Protein AF-A0A7S2EB56-F1 (afdb_monomer)

Secondary structure (DSSP, 8-state):
-HHHHHHHHHHHTT--EEEEEESSGGG-GGG--EEEEEEEETTTTEEEEE----GGG-----------S----------TTS-GGGSTT-STTT-SS----EEE-S-----TTS--GGG-B--BTTBTT--SSBEEE-HHHHHHHHTT-

Solvent-accessible surface area (backbone atoms only — not comparable to full-atom values): 8918 Å² total; per-residue (Å²): 116,71,66,58,58,51,36,50,54,39,45,76,73,72,39,55,50,34,51,27,34,26,56,16,42,59,64,34,64,90,70,34,59,52,75,38,36,30,36,56,39,79,90,78,72,40,78,42,66,44,64,84,67,61,84,82,68,77,62,88,79,69,77,79,72,92,67,87,93,72,86,74,83,77,70,96,64,76,48,80,84,52,62,63,61,78,39,92,78,30,22,30,92,46,25,70,75,48,27,50,30,32,29,48,48,90,72,84,54,72,46,92,82,76,63,61,58,67,76,41,43,25,55,38,80,90,46,65,85,47,68,85,46,35,25,42,86,40,31,67,63,51,28,72,57,18,41,79,69

Nearest PDB structures (foldseek):
  3pp2-assembly1_A-2  TM=4.015E-01  e=3.222E+00  Homo sapiens
  6u42-assembly1_6W  TM=3.431E-01  e=7.996E+00  Chlamydomonas reinhardtii
  6u42-assembly1_6Z  TM=2.879E-01  e=5.906E+00  Chlamydomonas reinhardtii

Mean predicted aligned error: 9.2 Å

pLDDT: mean 79.59, std 18.03, range [37.09, 95.75]

Organism: NCBI:txid49249

Foldseek 3Di:
DVQVVVCVVCVVVVWHKWKKWFLDFLLHNVNAIDIWMWTQDPVVRDTATWHFDPPVPQDPPPPPPPDDDDDDPPRPGIDRPPQQQVDPCQAQSRLVLRTWMKIFDPDQDPPPVPPRLNQAARCDNVHNPDRPTRIDTCSVVSSVRRSVD

Radius of gyration: 17.24 Å; Cα contacts (8 Å, |Δi|>4): 238; chains: 1; bounding box: 49×49×35 Å

Sequence (149 aa):
YLIFFFVYALRTFGIPARIAGTPAWNGVVEHGNHNWVEVYDVSTQSWTFMEPTPGSKITSSVNTEKNNNNKEELRDVDHMEKDPCSRWFCNSNRMDGKTRVYAARFERQHHGDGNDDSTLYYPMAWDITNRNVQGEDRTDYYTSICSLC

Structure (mmCIF, N/CA/C/O backbone):
data_AF-A0A7S2EB56-F1
#
_entry.id   AF-A0A7S2EB56-F1
#
loop_
_atom_site.group_PDB
_atom_site.id
_atom_site.type_symbol
_atom_site.label_atom_id
_atom_site.label_alt_id
_atom_site.label_comp_id
_atom_site.label_asym_id
_atom_site.label_entity_id
_atom_site.label_seq_id
_atom_site.pdbx_PDB_ins_code
_atom_site.Cartn_x
_atom_site.Cartn_y
_atom_site.Cartn_z
_atom_site.occupancy
_atom_site.B_iso_or_equiv
_atom_site.auth_seq_id
_atom_site.auth_comp_id
_atom_site.auth_asym_id
_atom_site.auth_atom_id
_atom_site.pdbx_PDB_model_num
ATOM 1 N N . TYR A 1 1 ? 9.090 10.229 2.048 1.00 58.00 1 TYR A N 1
ATOM 2 C CA . TYR A 1 1 ? 9.372 10.772 3.398 1.00 58.00 1 TYR A CA 1
ATOM 3 C C . TYR A 1 1 ? 8.120 11.106 4.205 1.00 58.00 1 TYR A C 1
ATOM 5 O O . TYR A 1 1 ? 8.080 10.754 5.374 1.00 58.00 1 TYR A O 1
ATOM 13 N N . LEU A 1 2 ? 7.085 11.718 3.615 1.00 75.19 2 LEU A N 1
ATOM 14 C CA . LEU A 1 2 ? 5.841 12.048 4.333 1.00 75.19 2 LEU A CA 1
ATOM 15 C C . LEU A 1 2 ? 5.173 10.831 5.010 1.00 75.19 2 LEU A C 1
ATOM 17 O O . LEU A 1 2 ? 4.707 10.924 6.141 1.00 75.19 2 LEU A O 1
ATOM 21 N N . IL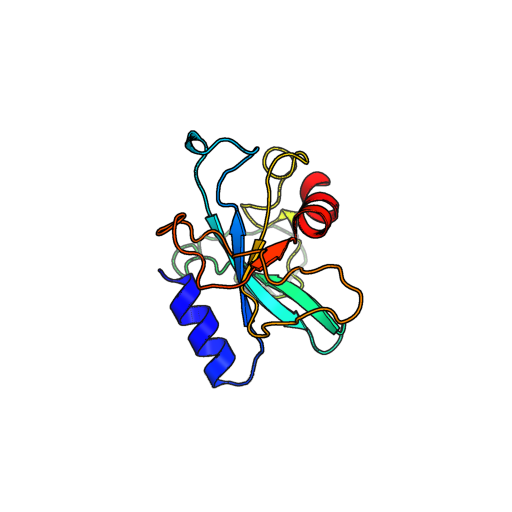E A 1 3 ? 5.210 9.674 4.342 1.00 83.75 3 ILE A N 1
ATOM 22 C CA . ILE A 1 3 ? 4.555 8.438 4.789 1.00 83.75 3 ILE A CA 1
ATOM 23 C C . ILE A 1 3 ? 5.043 7.933 6.160 1.00 83.75 3 ILE A C 1
ATOM 25 O O . ILE A 1 3 ? 4.244 7.454 6.958 1.00 83.75 3 ILE A O 1
ATOM 29 N N . PHE A 1 4 ? 6.334 8.093 6.480 1.00 83.69 4 PHE A N 1
ATOM 30 C CA . PHE A 1 4 ? 6.891 7.621 7.754 1.00 83.69 4 PHE A CA 1
ATOM 31 C C . PHE A 1 4 ? 6.354 8.424 8.927 1.00 83.69 4 PHE A C 1
ATOM 33 O O . PHE A 1 4 ? 5.900 7.850 9.911 1.00 83.69 4 PHE A O 1
ATOM 40 N N . PHE A 1 5 ? 6.392 9.754 8.810 1.00 85.81 5 PHE A N 1
ATOM 41 C CA . PHE A 1 5 ? 5.897 10.647 9.853 1.00 85.81 5 PHE A CA 1
ATOM 42 C C . PHE A 1 5 ? 4.411 10.429 10.104 1.00 85.81 5 PHE A C 1
ATOM 44 O O . PHE A 1 5 ? 3.985 10.446 11.254 1.00 85.81 5 PHE A O 1
ATOM 51 N N . PHE A 1 6 ? 3.643 10.155 9.050 1.00 88.56 6 PHE A N 1
ATOM 52 C CA . PHE A 1 6 ? 2.228 9.852 9.189 1.00 88.56 6 PHE A CA 1
ATOM 53 C C . PHE A 1 6 ? 1.986 8.535 9.944 1.00 88.56 6 PHE A C 1
ATOM 55 O O . PHE A 1 6 ? 1.232 8.524 10.914 1.00 88.56 6 PHE A O 1
ATOM 62 N N . VAL A 1 7 ? 2.697 7.454 9.597 1.00 91.62 7 VAL A N 1
ATOM 63 C CA . VAL A 1 7 ? 2.632 6.186 10.352 1.00 91.62 7 VAL A CA 1
ATOM 64 C C . VAL A 1 7 ? 3.046 6.380 11.813 1.00 91.62 7 VAL A C 1
ATOM 66 O O . VAL A 1 7 ? 2.392 5.841 12.704 1.00 91.62 7 VAL A O 1
ATOM 69 N N . TYR A 1 8 ? 4.101 7.154 12.087 1.00 92.12 8 TYR A N 1
ATOM 70 C CA . TYR A 1 8 ? 4.511 7.448 13.462 1.00 92.12 8 TYR A CA 1
ATOM 71 C C . TYR A 1 8 ? 3.447 8.228 14.231 1.00 92.12 8 TYR A C 1
ATOM 73 O O . TYR A 1 8 ? 3.141 7.853 15.358 1.00 92.12 8 TYR A O 1
ATOM 81 N N . ALA A 1 9 ? 2.849 9.254 13.623 1.00 92.50 9 ALA A N 1
ATOM 82 C CA . ALA A 1 9 ? 1.787 10.031 14.250 1.00 92.50 9 ALA A CA 1
ATOM 83 C C . ALA A 1 9 ? 0.586 9.147 14.619 1.00 92.50 9 ALA A C 1
ATOM 85 O O . ALA A 1 9 ? 0.140 9.181 15.762 1.00 92.50 9 ALA A O 1
ATOM 86 N N . LEU A 1 10 ? 0.118 8.297 13.697 1.00 92.31 10 LEU A N 1
ATOM 87 C CA . LEU A 1 10 ? -0.962 7.338 13.965 1.00 92.31 10 LEU A CA 1
ATOM 88 C C . LEU A 1 10 ? -0.616 6.421 15.147 1.00 92.31 10 LEU A C 1
ATOM 90 O O . LEU A 1 10 ? -1.400 6.286 16.088 1.00 92.31 10 LEU A O 1
ATOM 94 N N . ARG A 1 11 ? 0.601 5.863 15.149 1.00 93.31 11 ARG A N 1
ATOM 95 C CA . ARG A 1 11 ? 1.075 4.981 16.224 1.00 93.31 11 ARG A CA 1
ATOM 96 C C . ARG A 1 11 ? 1.188 5.693 17.575 1.00 93.31 11 ARG A C 1
ATOM 98 O O . ARG A 1 11 ? 0.921 5.065 18.594 1.00 93.31 11 ARG A O 1
ATOM 105 N N . THR A 1 12 ? 1.525 6.984 17.611 1.00 95.06 12 THR A N 1
ATOM 106 C CA . THR A 1 12 ? 1.531 7.784 18.851 1.00 95.06 12 THR A CA 1
ATOM 107 C C . THR A 1 12 ? 0.141 7.886 19.483 1.00 95.06 12 THR A C 1
ATOM 109 O O . THR A 1 12 ? 0.039 7.921 20.706 1.00 95.06 12 THR A O 1
ATOM 112 N N . PHE A 1 13 ? -0.924 7.873 18.679 1.00 93.81 13 PHE A N 1
ATOM 113 C CA . PHE A 1 13 ? -2.311 7.874 19.158 1.00 93.81 13 PHE A CA 1
ATOM 114 C C . PHE A 1 13 ? -2.910 6.467 19.305 1.00 93.81 13 PHE A C 1
ATOM 116 O O . PHE A 1 13 ? -4.121 6.324 19.442 1.00 93.81 13 PHE A O 1
ATOM 123 N N . GLY A 1 14 ? -2.080 5.418 19.284 1.00 91.94 14 GLY A N 1
ATOM 124 C CA . GLY A 1 14 ? -2.530 4.036 19.457 1.00 91.94 14 GLY A CA 1
ATOM 125 C C . GLY A 1 14 ? -3.257 3.450 18.246 1.00 91.94 14 GLY A C 1
ATOM 126 O O . GLY A 1 14 ? -3.841 2.377 18.360 1.00 91.94 14 GLY A O 1
ATOM 127 N N . ILE A 1 15 ? -3.213 4.117 17.089 1.00 92.44 15 ILE A N 1
ATOM 128 C CA . ILE A 1 15 ? -3.794 3.612 15.846 1.00 92.44 15 ILE A CA 1
ATOM 129 C C . ILE A 1 15 ? -2.769 2.677 15.188 1.00 92.44 15 ILE A C 1
ATOM 131 O O . ILE A 1 15 ? -1.680 3.138 14.813 1.00 92.44 15 ILE A O 1
ATOM 135 N N . PRO A 1 16 ? -3.059 1.370 15.026 1.00 93.25 16 PRO A N 1
ATOM 136 C CA . PRO A 1 16 ? -2.128 0.469 14.368 1.00 93.25 16 PRO A CA 1
ATOM 137 C C . PRO A 1 16 ? -2.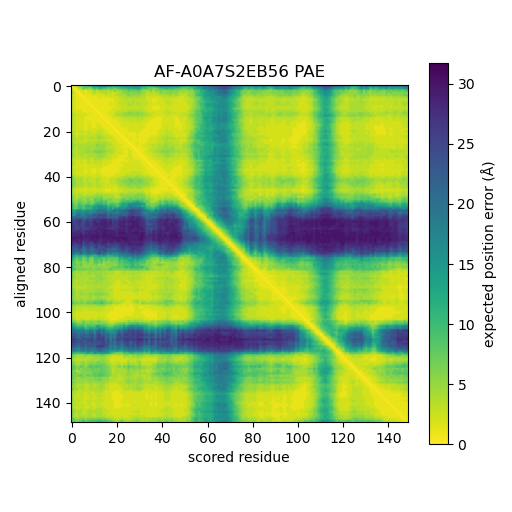021 0.840 12.889 1.00 93.25 16 PRO A C 1
ATOM 139 O O . PRO A 1 16 ? -2.999 0.819 12.148 1.00 93.25 16 PRO A O 1
ATOM 142 N N . ALA A 1 17 ? -0.814 1.190 12.461 1.00 93.75 17 ALA A N 1
ATOM 143 C CA . ALA A 1 17 ? -0.522 1.576 11.088 1.00 93.75 17 ALA A CA 1
ATOM 144 C C . ALA A 1 17 ? 0.800 0.958 10.631 1.00 93.75 17 ALA A C 1
ATOM 146 O O . ALA A 1 17 ? 1.699 0.737 11.449 1.00 93.75 17 ALA A O 1
ATOM 147 N N . ARG A 1 18 ? 0.954 0.702 9.335 1.00 93.81 18 ARG A N 1
ATOM 148 C CA . ARG A 1 18 ? 2.182 0.183 8.720 1.00 93.81 18 ARG A CA 1
ATOM 149 C C . ARG A 1 18 ? 2.389 0.762 7.328 1.00 93.81 18 ARG A C 1
ATOM 151 O O . ARG A 1 18 ? 1.472 1.307 6.726 1.00 93.81 18 ARG A O 1
ATOM 158 N N . ILE A 1 19 ? 3.620 0.671 6.842 1.00 93.19 19 ILE A N 1
ATOM 159 C CA . ILE A 1 19 ? 3.951 1.075 5.475 1.00 93.19 19 ILE A CA 1
ATOM 160 C C . ILE A 1 19 ? 3.664 -0.114 4.566 1.00 93.19 19 ILE A C 1
ATOM 162 O O . ILE A 1 19 ? 4.049 -1.235 4.896 1.00 93.19 19 ILE A O 1
ATOM 166 N N . ALA A 1 20 ? 3.013 0.146 3.440 1.00 93.94 20 ALA A N 1
ATOM 167 C CA . ALA A 1 20 ? 2.869 -0.799 2.346 1.00 93.94 20 ALA A CA 1
ATOM 168 C C . ALA A 1 20 ? 3.352 -0.159 1.047 1.00 93.94 20 ALA A C 1
ATOM 170 O O . ALA A 1 20 ? 3.464 1.065 0.955 1.00 93.94 20 ALA A O 1
ATOM 171 N N . GLY A 1 21 ? 3.666 -0.970 0.047 1.00 93.50 21 GLY A N 1
ATOM 172 C CA . GLY A 1 21 ? 4.195 -0.443 -1.196 1.00 93.50 21 GLY A CA 1
ATOM 173 C C . GLY A 1 21 ? 4.595 -1.502 -2.199 1.00 93.50 21 GLY A C 1
ATOM 174 O O . GLY A 1 21 ? 4.651 -2.695 -1.899 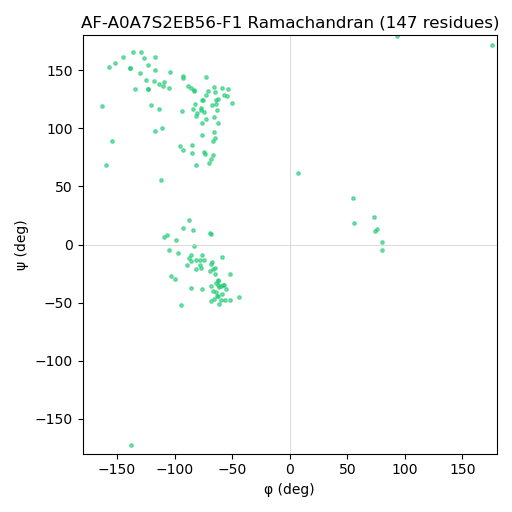1.00 93.50 21 GLY A O 1
ATOM 175 N N . THR A 1 22 ? 4.913 -1.029 -3.398 1.00 93.94 22 THR A N 1
ATOM 176 C CA . THR A 1 22 ? 5.550 -1.835 -4.435 1.00 93.94 22 THR A CA 1
ATOM 177 C C . THR A 1 22 ? 6.992 -1.380 -4.643 1.00 93.94 22 THR A C 1
ATOM 179 O O . THR A 1 22 ? 7.247 -0.171 -4.714 1.00 93.94 22 THR A O 1
ATOM 182 N N . PRO A 1 23 ? 7.948 -2.315 -4.774 1.00 92.50 23 PRO A N 1
ATOM 183 C CA . PRO A 1 23 ? 9.312 -1.991 -5.168 1.00 92.50 23 PRO A CA 1
ATOM 184 C C . PRO A 1 23 ? 9.457 -1.744 -6.677 1.00 92.50 23 PRO A C 1
ATOM 186 O O . PRO A 1 23 ? 10.477 -1.199 -7.088 1.00 92.50 23 PRO A O 1
ATOM 189 N N . ALA A 1 24 ? 8.487 -2.175 -7.491 1.00 93.19 24 ALA A N 1
ATOM 190 C CA . ALA A 1 24 ? 8.537 -2.101 -8.948 1.00 93.19 24 ALA A CA 1
ATOM 191 C C . ALA A 1 24 ? 7.134 -2.276 -9.555 1.00 93.19 24 ALA A C 1
ATOM 193 O O . ALA A 1 24 ? 6.506 -3.332 -9.404 1.00 93.19 24 ALA A O 1
ATOM 194 N N . TRP A 1 25 ? 6.652 -1.272 -10.286 1.00 94.38 25 TRP A N 1
ATOM 195 C CA . TRP A 1 25 ? 5.411 -1.400 -11.053 1.00 94.38 25 TRP A CA 1
ATOM 196 C C . TRP A 1 25 ? 5.562 -2.426 -12.182 1.00 94.38 25 TRP A C 1
ATOM 198 O O . TRP A 1 25 ? 6.565 -2.459 -12.890 1.00 94.38 25 TRP A O 1
ATOM 208 N N . ASN A 1 26 ? 4.563 -3.290 -12.336 1.00 95.12 26 ASN A N 1
ATOM 209 C CA . ASN A 1 26 ? 4.503 -4.394 -13.297 1.00 95.12 26 ASN A CA 1
ATOM 210 C C . ASN A 1 26 ? 5.690 -5.377 -13.195 1.00 95.12 26 ASN A C 1
ATOM 212 O O . ASN A 1 26 ? 5.968 -6.114 -14.141 1.00 95.12 26 ASN A O 1
ATOM 216 N N . GLY A 1 27 ? 6.415 -5.373 -12.069 1.00 92.50 27 GLY A N 1
ATOM 217 C CA . GLY A 1 27 ? 7.651 -6.139 -11.892 1.00 92.50 27 GLY A CA 1
ATOM 218 C C . GLY A 1 27 ? 8.878 -5.550 -12.603 1.00 92.50 27 GLY A C 1
ATOM 219 O O . GLY A 1 27 ? 9.888 -6.239 -12.719 1.00 92.50 27 GLY A O 1
ATOM 220 N N . VAL A 1 28 ? 8.811 -4.299 -13.071 1.00 93.06 28 VAL A N 1
ATOM 221 C CA . VAL A 1 28 ? 9.877 -3.609 -13.816 1.00 93.06 28 VAL A CA 1
ATOM 222 C C . VAL A 1 28 ? 10.412 -2.443 -12.981 1.00 93.06 28 VAL A C 1
ATOM 224 O O . VAL A 1 28 ? 9.681 -1.505 -12.665 1.00 93.06 28 VAL A O 1
ATOM 227 N N . VAL A 1 29 ? 11.690 -2.491 -12.593 1.00 89.44 29 VAL A N 1
ATOM 228 C CA . VAL A 1 29 ? 12.300 -1.510 -11.669 1.00 89.44 29 VAL A CA 1
ATOM 229 C C . VAL A 1 29 ? 12.275 -0.097 -12.260 1.00 89.44 29 VAL A C 1
ATOM 231 O O . VAL A 1 29 ? 12.047 0.882 -11.550 1.00 89.44 29 VAL A O 1
ATOM 234 N N . GLU A 1 30 ? 12.440 0.011 -13.575 1.00 93.25 30 GLU A N 1
ATOM 235 C CA . GLU A 1 30 ? 12.443 1.260 -14.333 1.00 93.25 30 GLU A CA 1
ATOM 236 C C . GLU A 1 30 ? 11.076 1.954 -14.336 1.00 93.25 30 GLU A C 1
ATOM 238 O O . GLU A 1 30 ? 11.007 3.165 -14.542 1.00 93.25 30 GLU A O 1
ATOM 243 N N . HIS A 1 31 ? 9.986 1.223 -14.076 1.00 92.62 31 HIS A N 1
ATOM 244 C CA . HIS A 1 31 ? 8.656 1.821 -13.950 1.00 92.62 31 HIS A CA 1
ATOM 245 C C . HIS A 1 31 ? 8.473 2.546 -12.609 1.00 92.62 31 HIS A C 1
ATOM 247 O O . HIS A 1 31 ? 7.502 3.283 -12.438 1.00 92.62 31 HIS A O 1
ATOM 253 N N . GLY A 1 32 ? 9.421 2.392 -11.681 1.00 90.56 32 GLY A N 1
ATOM 254 C CA . GLY A 1 32 ? 9.454 3.067 -10.393 1.00 90.56 32 GLY A CA 1
ATOM 255 C C . GLY A 1 32 ? 8.813 2.261 -9.268 1.00 90.56 32 GLY A C 1
ATOM 256 O O . GLY A 1 32 ? 8.308 1.156 -9.453 1.00 90.56 32 GLY A O 1
ATOM 257 N N . ASN A 1 33 ? 8.836 2.854 -8.079 1.00 91.44 33 ASN A N 1
ATOM 258 C CA . ASN A 1 33 ? 8.312 2.287 -6.843 1.00 91.44 33 ASN A CA 1
ATOM 259 C C . ASN A 1 33 ? 7.381 3.292 -6.158 1.00 91.44 33 ASN A C 1
ATOM 261 O O . ASN A 1 33 ? 7.346 4.471 -6.520 1.00 91.44 33 ASN A O 1
ATOM 265 N N . HIS A 1 34 ? 6.603 2.831 -5.183 1.00 90.44 34 HIS A N 1
ATOM 266 C CA . HIS A 1 34 ? 5.764 3.723 -4.384 1.00 90.44 34 HIS A CA 1
ATOM 267 C C . HIS A 1 34 ? 5.420 3.102 -3.040 1.00 90.44 34 HIS A C 1
ATOM 269 O O . HIS A 1 34 ? 5.343 1.881 -2.922 1.00 90.44 34 HIS A O 1
ATOM 275 N N . ASN A 1 35 ? 5.175 3.952 -2.042 1.00 90.50 35 ASN A N 1
ATOM 276 C CA . ASN A 1 35 ? 4.722 3.519 -0.724 1.00 90.50 35 ASN A CA 1
ATOM 277 C C . ASN A 1 35 ? 3.495 4.325 -0.294 1.00 90.50 35 ASN A C 1
ATOM 279 O O . ASN A 1 35 ? 3.400 5.522 -0.567 1.00 90.50 35 ASN A O 1
ATOM 283 N N . TRP A 1 36 ? 2.620 3.677 0.457 1.00 91.62 36 TRP A N 1
ATOM 284 C CA . TRP A 1 36 ? 1.436 4.237 1.092 1.00 91.62 36 TRP A CA 1
ATOM 285 C C . TRP A 1 36 ? 1.294 3.674 2.523 1.00 91.62 36 TRP A C 1
ATOM 287 O O . TRP A 1 36 ? 2.219 3.043 3.047 1.00 91.62 36 TRP A O 1
ATOM 297 N N . VAL A 1 37 ? 0.178 3.961 3.199 1.00 92.56 37 VAL A N 1
ATOM 298 C CA . VAL A 1 37 ? -0.093 3.494 4.568 1.00 92.56 37 VAL A CA 1
ATOM 299 C C . VAL A 1 37 ? -1.183 2.437 4.547 1.00 92.56 37 VAL A C 1
ATOM 301 O O . VAL A 1 37 ? -2.176 2.593 3.848 1.00 92.56 37 VAL A O 1
ATOM 304 N N . GLU A 1 38 ? -1.030 1.399 5.360 1.00 93.69 38 GLU A N 1
ATOM 305 C CA . GLU A 1 38 ? -2.151 0.589 5.829 1.00 93.69 38 GLU A CA 1
ATOM 306 C C . GLU A 1 38 ? -2.454 0.938 7.288 1.00 93.69 38 GLU A C 1
ATOM 308 O O . GLU A 1 38 ? -1.543 1.039 8.111 1.00 93.69 38 GLU A O 1
ATOM 313 N N . VAL A 1 39 ? -3.731 1.121 7.604 1.00 93.06 39 VAL A N 1
ATOM 314 C CA . VAL A 1 39 ? -4.264 1.321 8.954 1.00 93.06 39 VAL A CA 1
ATOM 315 C C . VAL A 1 39 ? -5.127 0.116 9.299 1.00 93.06 39 VAL A C 1
ATOM 317 O O . VAL A 1 39 ? -5.853 -0.388 8.445 1.00 93.06 39 VAL A O 1
ATOM 320 N N . TYR A 1 40 ? -5.021 -0.378 10.528 1.00 92.31 40 TYR A N 1
ATOM 321 C CA . TYR A 1 40 ? -5.857 -1.478 10.986 1.00 92.31 40 TYR A CA 1
ATOM 322 C C . TYR A 1 40 ? -7.225 -0.946 11.400 1.00 92.31 40 TYR A C 1
ATOM 324 O O . TYR A 1 40 ? -7.343 -0.212 12.385 1.00 92.31 40 TYR A O 1
ATOM 332 N N . ASP A 1 41 ? -8.251 -1.329 10.650 1.00 89.69 41 ASP A N 1
ATOM 333 C CA . ASP A 1 41 ? -9.635 -1.070 11.002 1.00 89.69 41 ASP A CA 1
ATOM 334 C C . ASP A 1 41 ? -10.099 -2.127 12.008 1.00 89.69 41 ASP A C 1
ATOM 336 O O . ASP A 1 41 ? -10.248 -3.311 11.698 1.00 89.69 41 ASP A O 1
ATOM 340 N N . VAL A 1 42 ? -10.320 -1.691 13.246 1.00 87.44 42 VAL A N 1
ATOM 341 C CA . VAL A 1 42 ? -10.782 -2.559 14.335 1.00 87.44 42 VAL A CA 1
ATOM 342 C C . VAL A 1 42 ? -12.221 -3.038 14.142 1.00 87.44 42 VAL A C 1
ATOM 344 O O . VAL A 1 42 ? -12.589 -4.064 14.710 1.00 87.44 42 VAL A O 1
ATOM 347 N N . SER A 1 43 ? -13.031 -2.319 13.360 1.00 87.38 43 SER A N 1
ATOM 348 C CA . SER A 1 43 ? -14.435 -2.662 13.123 1.00 87.38 43 SER A CA 1
ATOM 349 C C . SER A 1 43 ? -14.574 -3.835 12.153 1.00 87.38 43 SER A C 1
ATOM 351 O O . SER A 1 43 ? -15.388 -4.730 12.381 1.00 87.38 43 SER A O 1
ATOM 353 N N . THR A 1 44 ? -13.727 -3.881 11.124 1.00 88.31 44 THR A N 1
ATOM 354 C CA . THR A 1 44 ? -13.677 -4.963 10.132 1.00 88.31 44 THR A CA 1
ATOM 355 C C . THR A 1 44 ? -12.596 -6.001 10.433 1.00 88.31 44 THR A C 1
ATOM 357 O O . THR A 1 44 ? -12.544 -7.032 9.767 1.00 88.31 44 THR A O 1
ATOM 360 N N . GLN A 1 45 ? -11.740 -5.743 11.429 1.00 89.88 45 GLN A N 1
ATOM 361 C CA . GLN A 1 45 ? -10.571 -6.557 11.777 1.00 89.88 45 GLN A CA 1
ATOM 362 C C . GLN A 1 45 ? -9.631 -6.770 10.581 1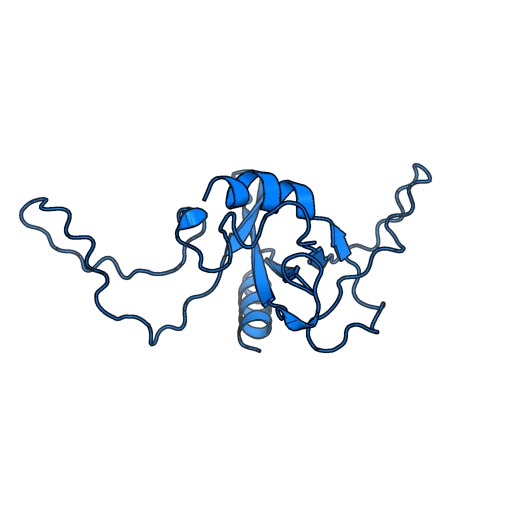.00 89.88 45 GLN A C 1
ATOM 364 O O . GLN A 1 45 ? -9.106 -7.862 10.360 1.00 89.88 45 GLN A O 1
ATOM 369 N N . SER A 1 46 ? -9.430 -5.723 9.780 1.00 89.88 46 SER A N 1
ATOM 370 C CA . SER A 1 46 ? -8.648 -5.806 8.547 1.00 89.88 46 SER A CA 1
ATOM 371 C C . SER A 1 46 ? -7.743 -4.599 8.340 1.00 89.88 46 SER A C 1
ATOM 373 O O . SER A 1 46 ? -8.046 -3.483 8.752 1.00 89.88 46 SER A O 1
ATOM 375 N N . TRP A 1 47 ? -6.635 -4.812 7.631 1.00 92.38 47 TRP A N 1
ATOM 376 C CA . TRP A 1 47 ? -5.792 -3.725 7.138 1.00 92.38 47 TRP A CA 1
ATOM 377 C C . TRP A 1 47 ? -6.443 -3.038 5.935 1.00 92.38 47 TRP A C 1
ATOM 379 O O . TRP A 1 47 ? -6.716 -3.691 4.927 1.00 92.38 47 TRP A O 1
ATOM 389 N N . THR A 1 48 ? -6.620 -1.722 6.028 1.00 90.38 48 THR A N 1
ATOM 390 C CA . THR A 1 48 ? -7.169 -0.864 4.970 1.00 90.38 48 THR A CA 1
ATOM 391 C C . THR A 1 48 ? -6.123 0.155 4.537 1.00 90.38 48 THR A C 1
ATOM 393 O O . THR A 1 48 ? -5.386 0.689 5.366 1.00 90.38 48 THR A O 1
ATOM 396 N N . PHE A 1 49 ? -6.030 0.439 3.239 1.00 90.12 49 PHE A N 1
ATOM 397 C CA . PHE A 1 49 ? -5.008 1.336 2.704 1.00 90.12 49 PHE A CA 1
ATOM 398 C C . PHE A 1 49 ? -5.462 2.788 2.583 1.00 90.12 49 PHE A C 1
ATOM 400 O O . PHE A 1 49 ? -6.595 3.099 2.231 1.00 90.12 49 PHE A O 1
ATOM 407 N N . MET A 1 50 ? -4.517 3.689 2.820 1.00 85.38 50 MET A N 1
ATOM 408 C CA . MET A 1 50 ? -4.658 5.130 2.704 1.00 85.38 50 MET A CA 1
ATOM 409 C C . MET A 1 50 ? -3.446 5.698 1.966 1.00 85.38 50 MET A C 1
ATOM 411 O O . MET A 1 50 ? -2.297 5.385 2.287 1.00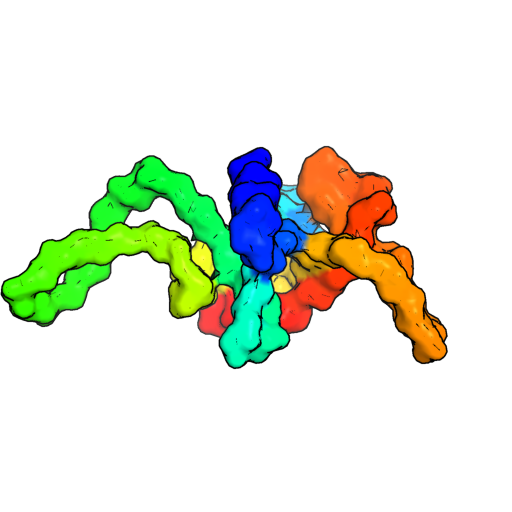 85.38 50 MET A O 1
ATOM 415 N N . GLU A 1 51 ? -3.699 6.576 1.000 1.00 80.06 51 GLU A N 1
ATOM 416 C CA . GLU A 1 51 ? -2.670 7.389 0.358 1.00 80.06 51 GLU A CA 1
ATOM 417 C C . GLU A 1 51 ? -2.897 8.836 0.778 1.00 80.06 51 GLU A C 1
ATOM 419 O O . GLU A 1 51 ? -3.799 9.453 0.236 1.00 80.06 51 GLU A O 1
ATOM 424 N N . PRO A 1 52 ? -2.142 9.380 1.748 1.00 71.00 52 PRO A N 1
ATOM 425 C CA . PRO A 1 52 ? -2.354 10.749 2.190 1.00 71.00 52 PRO A CA 1
ATOM 426 C C . PRO A 1 52 ? -2.027 11.734 1.060 1.00 71.00 52 PRO A C 1
ATOM 428 O O . PRO A 1 52 ? -0.869 11.947 0.688 1.00 71.00 52 PRO A O 1
ATOM 431 N N . THR A 1 53 ? -3.073 12.354 0.534 1.00 66.88 53 THR A N 1
ATOM 432 C CA . THR A 1 53 ? -3.057 13.401 -0.473 1.00 66.88 53 THR A CA 1
ATOM 433 C C . THR A 1 53 ? -2.381 14.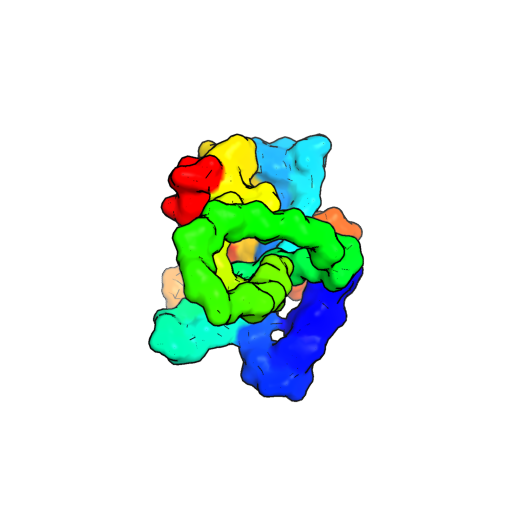622 0.136 1.00 66.88 53 THR A C 1
ATOM 435 O O . THR A 1 53 ? -2.719 15.036 1.251 1.00 66.88 53 THR A O 1
ATOM 438 N N . PRO A 1 54 ? -1.408 15.238 -0.559 1.00 62.53 54 PRO A N 1
ATOM 439 C CA . PRO A 1 54 ? -0.812 16.472 -0.082 1.00 62.53 54 PRO A CA 1
ATOM 440 C C . PRO A 1 54 ? -1.906 17.513 0.163 1.00 62.53 54 PRO A C 1
ATOM 442 O O . PRO A 1 54 ? -2.669 17.815 -0.750 1.00 62.53 54 PRO A O 1
ATOM 445 N N . GLY A 1 55 ? -1.937 18.126 1.349 1.00 49.94 55 GLY A N 1
ATOM 446 C CA . GLY A 1 55 ? -2.932 19.154 1.690 1.00 49.94 55 GLY A CA 1
ATOM 447 C C . GLY A 1 55 ? -2.934 20.379 0.759 1.00 49.94 55 GLY A C 1
ATOM 448 O O . GLY A 1 55 ? -3.856 21.179 0.803 1.00 49.94 55 GLY A O 1
ATOM 449 N N . SER A 1 56 ? -1.932 20.521 -0.118 1.00 46.81 56 SER A N 1
ATOM 450 C CA . SER A 1 56 ? -1.878 21.549 -1.167 1.00 46.81 56 SER A CA 1
ATOM 451 C C . SER A 1 56 ? -2.603 21.163 -2.468 1.00 46.81 56 SER A C 1
ATOM 453 O O . SER A 1 56 ? -2.754 22.019 -3.335 1.00 46.81 56 SER A O 1
ATOM 455 N N . LYS A 1 57 ? -3.049 19.907 -2.627 1.00 48.78 57 LYS A N 1
ATOM 456 C CA . LYS A 1 57 ? -3.934 19.462 -3.720 1.00 48.78 57 LYS A CA 1
ATOM 457 C C . LYS A 1 57 ? -5.419 19.649 -3.380 1.00 48.78 57 LYS A C 1
ATOM 459 O O . LYS A 1 57 ? -6.275 19.044 -4.016 1.00 48.78 57 LYS A O 1
ATOM 464 N N . ILE A 1 58 ? -5.732 20.532 -2.427 1.00 48.78 58 ILE A N 1
ATOM 465 C CA . ILE A 1 58 ? -7.065 21.131 -2.294 1.00 48.78 58 ILE A CA 1
ATOM 466 C C . ILE A 1 58 ? -7.259 22.055 -3.505 1.00 48.78 58 ILE A C 1
ATOM 468 O O . ILE A 1 58 ? -7.141 23.273 -3.436 1.00 48.78 58 ILE A O 1
ATOM 472 N N . THR A 1 59 ? -7.476 21.455 -4.667 1.00 42.38 59 THR A N 1
ATOM 473 C CA . THR A 1 59 ? -7.930 22.130 -5.874 1.00 42.38 59 THR A CA 1
ATOM 474 C C . THR A 1 59 ? -9.275 21.528 -6.183 1.00 42.38 59 THR A C 1
ATOM 476 O O . THR A 1 59 ? -9.320 20.436 -6.728 1.00 42.38 59 THR A O 1
ATOM 479 N N . SER A 1 60 ? -10.331 22.223 -5.768 1.00 41.69 60 SER A N 1
ATOM 480 C CA . SER A 1 60 ? -11.713 22.151 -6.248 1.00 41.69 60 SER A CA 1
ATOM 481 C C . SER A 1 60 ? -12.040 21.027 -7.251 1.00 41.69 60 SER A C 1
ATOM 483 O O . SER A 1 60 ? -12.480 21.310 -8.363 1.00 41.69 60 SER A O 1
ATOM 485 N N . SER A 1 61 ? -11.899 19.753 -6.880 1.00 43.22 61 SER A N 1
ATOM 486 C CA . SER A 1 61 ? -12.508 18.635 -7.599 1.00 43.22 61 SER A CA 1
ATOM 487 C C . SER A 1 61 ? -13.956 18.562 -7.133 1.00 43.22 61 SER A C 1
ATOM 489 O O . SER A 1 61 ? -14.390 17.669 -6.415 1.00 43.22 61 SER A O 1
ATOM 491 N N . VAL A 1 62 ? -14.713 19.589 -7.524 1.00 43.19 62 VAL A N 1
ATOM 492 C CA . VAL A 1 62 ? -16.168 19.578 -7.469 1.00 43.19 62 VAL A CA 1
ATOM 493 C C . VAL A 1 62 ? -16.623 18.501 -8.451 1.00 43.19 62 VAL A C 1
ATOM 495 O O . VAL A 1 62 ? -16.851 18.781 -9.628 1.00 43.19 62 VAL A O 1
ATOM 498 N N . ASN A 1 63 ? -16.796 17.271 -7.973 1.00 43.34 63 ASN A N 1
ATOM 499 C CA . ASN A 1 63 ? -17.790 16.399 -8.577 1.00 43.34 63 ASN A CA 1
ATOM 500 C C . ASN A 1 63 ? -19.127 17.104 -8.357 1.00 43.34 63 ASN A C 1
ATOM 502 O O . ASN A 1 63 ? -19.618 17.234 -7.238 1.00 43.34 63 ASN A O 1
ATOM 506 N N . THR A 1 64 ? -19.642 17.701 -9.429 1.00 37.09 64 THR A N 1
ATOM 507 C CA . THR A 1 64 ? -20.890 18.455 -9.395 1.00 37.09 64 THR A CA 1
ATOM 508 C C . THR A 1 64 ? -22.034 17.454 -9.310 1.00 37.09 64 THR A C 1
ATOM 510 O O . THR A 1 64 ? -22.688 17.167 -10.308 1.00 37.09 64 THR A O 1
ATOM 513 N N . GLU A 1 65 ? -22.299 16.922 -8.121 1.00 40.25 65 GLU A N 1
ATOM 514 C CA . GLU A 1 65 ? -23.640 16.446 -7.817 1.00 40.25 65 GLU A CA 1
ATOM 515 C C . GLU A 1 65 ? -24.519 17.679 -7.619 1.00 40.25 65 GLU A C 1
ATOM 517 O O . GLU A 1 65 ? -24.388 1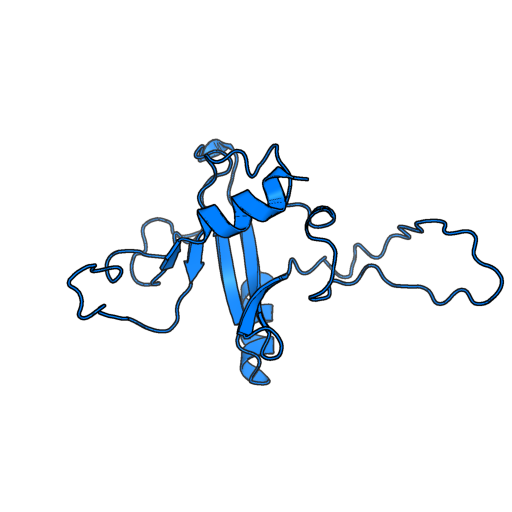8.441 -6.659 1.00 40.25 65 GLU A O 1
ATOM 522 N N . LYS A 1 66 ? -25.398 17.922 -8.595 1.00 41.31 66 LYS A N 1
ATOM 523 C CA . LYS A 1 66 ? -26.488 18.891 -8.488 1.00 41.31 66 LYS A CA 1
ATOM 524 C C . LYS A 1 66 ? -27.488 18.396 -7.443 1.00 41.31 66 LYS A C 1
ATOM 526 O O . LYS A 1 66 ? -28.550 17.916 -7.814 1.00 41.31 66 LYS A O 1
ATOM 531 N N . ASN A 1 67 ? -27.176 18.531 -6.160 1.00 43.28 67 ASN A N 1
ATOM 532 C CA . ASN A 1 67 ? -28.165 18.385 -5.101 1.00 43.28 67 ASN A CA 1
ATOM 533 C C . ASN A 1 67 ? -28.247 19.678 -4.289 1.00 43.28 67 ASN A C 1
ATOM 535 O O . ASN A 1 67 ? -27.271 20.214 -3.770 1.00 43.28 67 ASN A O 1
ATOM 539 N N . ASN A 1 68 ? -29.455 20.225 -4.321 1.00 53.09 68 ASN A N 1
ATOM 540 C CA . ASN A 1 68 ? -29.843 21.559 -3.910 1.00 53.09 68 ASN A CA 1
ATOM 541 C C . ASN A 1 68 ? -29.428 21.918 -2.467 1.00 53.09 68 ASN A C 1
ATOM 543 O O . ASN A 1 68 ? -29.733 21.209 -1.515 1.00 53.09 68 ASN A O 1
ATOM 547 N N . ASN A 1 69 ? -28.869 23.124 -2.340 1.00 52.72 69 ASN A N 1
ATOM 548 C CA . ASN A 1 69 ? -29.062 24.066 -1.231 1.00 52.72 69 ASN A CA 1
ATOM 549 C C . ASN A 1 69 ? -28.423 23.820 0.143 1.00 52.72 69 ASN A C 1
ATOM 551 O O . ASN A 1 69 ? -28.883 24.450 1.080 1.00 52.72 69 ASN A O 1
ATOM 555 N N . ASN A 1 70 ? -27.335 23.057 0.271 1.00 47.34 70 ASN A N 1
ATOM 556 C CA . ASN A 1 70 ? -26.387 23.192 1.393 1.00 47.34 70 ASN A CA 1
ATOM 557 C C . ASN A 1 70 ? -25.010 22.684 0.947 1.00 47.34 70 ASN A C 1
ATOM 559 O O . ASN A 1 70 ? -24.712 21.498 1.038 1.00 47.34 70 ASN A O 1
ATOM 563 N N . LYS A 1 71 ? -24.185 23.572 0.385 1.00 39.41 71 LYS A N 1
ATOM 564 C CA . LYS A 1 71 ? -22.868 23.209 -0.148 1.00 39.41 71 LYS A CA 1
ATOM 565 C C . LYS A 1 71 ? -21.839 23.216 0.984 1.00 39.41 71 LYS A C 1
ATOM 567 O O . LYS A 1 71 ? -21.100 24.185 1.130 1.00 39.41 71 LYS A O 1
ATOM 572 N N . GLU A 1 72 ? -21.808 22.161 1.794 1.00 46.47 72 GLU A N 1
ATOM 573 C CA . GLU A 1 72 ? -20.588 21.865 2.546 1.00 46.47 72 GLU A CA 1
ATOM 574 C C . GLU A 1 72 ? -19.490 21.533 1.532 1.00 46.47 72 GLU A C 1
ATOM 576 O O . GLU A 1 72 ? -19.659 20.700 0.640 1.00 46.47 72 GLU A O 1
ATOM 581 N N . GLU A 1 73 ? -18.381 22.260 1.611 1.00 49.62 73 GLU A N 1
ATOM 582 C CA . GLU A 1 73 ? -17.177 21.982 0.843 1.00 49.62 73 GLU A CA 1
ATOM 583 C C . GLU A 1 73 ? -16.608 20.649 1.340 1.00 49.62 73 GLU A C 1
ATOM 585 O O . GLU A 1 73 ? -15.817 20.613 2.285 1.00 49.62 73 GLU A O 1
ATOM 590 N N . LEU A 1 74 ? -17.048 19.537 0.743 1.00 50.16 74 LEU A N 1
ATOM 591 C CA . LEU A 1 74 ? -16.435 18.241 0.992 1.00 50.16 74 LEU A CA 1
ATOM 592 C C . LEU A 1 74 ? -15.015 18.315 0.432 1.00 50.16 74 LEU A C 1
ATOM 594 O O . LEU A 1 74 ? -14.781 18.214 -0.773 1.00 50.16 74 LEU A O 1
ATOM 598 N N . ARG A 1 75 ? -14.061 18.590 1.317 1.00 55.88 75 ARG A N 1
ATOM 599 C CA . ARG A 1 75 ? -12.640 18.499 1.004 1.00 55.88 75 ARG A CA 1
ATOM 600 C C . ARG A 1 75 ? -12.397 17.061 0.542 1.00 55.88 75 ARG A C 1
ATOM 602 O O . ARG A 1 75 ? -12.796 16.139 1.248 1.00 55.88 75 ARG A O 1
ATOM 609 N N . ASP A 1 76 ? -11.759 16.868 -0.611 1.00 64.00 76 ASP A N 1
ATOM 610 C CA . ASP A 1 76 ? -11.284 15.550 -1.057 1.00 64.00 76 ASP A CA 1
ATOM 611 C C . ASP A 1 76 ? -10.104 15.121 -0.170 1.00 64.00 76 ASP A C 1
ATOM 613 O O . ASP A 1 76 ? -8.933 15.199 -0.537 1.00 64.00 76 ASP A O 1
ATOM 617 N N . VAL A 1 77 ? -10.426 14.803 1.082 1.00 67.31 77 VAL A N 1
ATOM 618 C CA . VAL A 1 77 ? -9.501 14.316 2.098 1.00 67.31 77 VAL A CA 1
ATOM 619 C C . VAL A 1 77 ? -9.512 12.804 2.066 1.00 67.31 77 VAL A C 1
ATOM 621 O O . VAL A 1 77 ? -10.560 12.183 1.881 1.00 67.31 77 VAL A O 1
ATOM 624 N N . ASP A 1 78 ? -8.356 12.192 2.282 1.00 74.44 78 ASP A N 1
ATOM 625 C CA . ASP A 1 78 ? -8.314 10.743 2.397 1.00 74.44 78 ASP A CA 1
ATOM 626 C C . ASP A 1 78 ? -8.942 10.287 3.702 1.00 74.44 78 ASP A C 1
ATOM 628 O O . ASP A 1 78 ? -8.660 10.796 4.786 1.00 74.44 78 ASP A O 1
ATOM 632 N N . HIS A 1 79 ? -9.806 9.297 3.558 1.00 76.94 79 HIS A N 1
ATOM 633 C CA . HIS A 1 79 ? -10.497 8.600 4.623 1.00 76.94 79 HIS A CA 1
ATOM 634 C C . HIS A 1 79 ? -10.455 7.103 4.313 1.00 76.94 79 HIS A C 1
ATOM 636 O O . HIS A 1 79 ? -10.067 6.680 3.216 1.00 76.94 79 HIS A O 1
ATOM 642 N N . MET A 1 80 ? -10.770 6.287 5.309 1.00 77.81 80 MET A N 1
ATOM 643 C CA . MET A 1 80 ? -10.583 4.841 5.227 1.00 77.81 80 MET A CA 1
ATOM 644 C C . MET A 1 80 ? -11.553 4.212 4.217 1.00 77.81 80 MET A C 1
ATOM 646 O O . MET A 1 80 ? -11.169 3.341 3.441 1.00 77.81 80 MET A O 1
ATOM 650 N N . GLU A 1 81 ? -12.764 4.758 4.148 1.00 81.12 81 GLU A N 1
ATOM 651 C CA . GLU A 1 81 ? -13.881 4.328 3.305 1.00 81.12 81 GLU A CA 1
ATOM 652 C C . GLU A 1 81 ? -13.799 4.878 1.876 1.00 81.12 81 GLU A C 1
ATOM 654 O O . GLU A 1 81 ? -14.663 4.587 1.049 1.00 81.12 81 GLU A O 1
ATOM 659 N N . LYS A 1 82 ? -12.770 5.680 1.575 1.00 80.50 82 LYS A N 1
ATOM 660 C CA . LYS A 1 82 ? -12.588 6.269 0.251 1.00 80.50 82 LYS A CA 1
ATOM 661 C C . LYS A 1 82 ? -12.487 5.154 -0.791 1.00 80.50 82 LYS A C 1
ATOM 663 O O . LYS A 1 82 ? -11.763 4.173 -0.584 1.00 80.50 82 LYS A O 1
ATOM 668 N N . ASP A 1 83 ? -13.195 5.328 -1.907 1.00 85.12 83 ASP A N 1
ATOM 669 C CA . ASP A 1 83 ? -13.207 4.376 -3.019 1.00 85.12 83 ASP A CA 1
ATOM 670 C C . ASP A 1 83 ? -11.765 4.017 -3.425 1.00 85.12 83 ASP A C 1
ATOM 672 O O . ASP A 1 83 ? -10.991 4.922 -3.765 1.00 85.12 83 ASP A O 1
ATOM 676 N N . PRO A 1 84 ? -11.373 2.727 -3.387 1.00 87.38 84 PRO A N 1
ATOM 677 C CA . PRO A 1 84 ? -10.095 2.263 -3.905 1.00 87.38 84 PRO A CA 1
ATOM 678 C C . PRO A 1 84 ? -9.718 2.850 -5.259 1.00 87.38 84 PRO A C 1
ATOM 680 O O . PRO A 1 84 ? -8.597 3.343 -5.373 1.00 87.38 84 PRO A O 1
ATOM 683 N N . CYS A 1 85 ? -10.639 2.903 -6.225 1.00 88.75 85 CYS A N 1
ATOM 684 C CA . CYS A 1 85 ? -10.346 3.368 -7.584 1.00 88.75 85 CYS A CA 1
ATOM 685 C C . CYS A 1 85 ? -10.034 4.867 -7.672 1.00 88.75 85 CYS A C 1
ATOM 687 O O . CYS A 1 85 ? -9.448 5.329 -8.650 1.00 88.75 85 CYS A O 1
ATOM 689 N N . SER A 1 86 ? -10.374 5.642 -6.640 1.00 85.50 86 SER A N 1
ATOM 690 C CA . SER A 1 86 ? -10.002 7.058 -6.562 1.00 85.50 86 SER A CA 1
ATOM 691 C C . SER A 1 86 ? -8.541 7.278 -6.145 1.00 85.50 86 SER A C 1
ATOM 693 O O . SER A 1 86 ? -8.018 8.387 -6.279 1.00 85.50 86 SER A O 1
ATOM 695 N N . ARG A 1 87 ? -7.858 6.243 -5.636 1.00 85.88 87 ARG A N 1
ATOM 696 C CA . ARG A 1 87 ? -6.455 6.324 -5.210 1.00 85.88 87 ARG A CA 1
ATOM 697 C C . ARG A 1 87 ? -5.544 6.150 -6.420 1.00 85.88 87 ARG A C 1
ATOM 699 O O . ARG A 1 87 ? -5.691 5.208 -7.192 1.00 85.88 87 ARG A O 1
ATOM 706 N N . TRP A 1 88 ? -4.552 7.026 -6.568 1.00 87.00 88 TRP A N 1
ATOM 707 C CA . TRP A 1 88 ? -3.733 7.119 -7.786 1.00 87.00 88 TRP A CA 1
ATOM 708 C C . TRP A 1 88 ? -3.021 5.809 -8.140 1.00 87.00 88 TRP A C 1
ATOM 710 O O . TRP A 1 88 ? -2.844 5.479 -9.316 1.00 87.00 88 TRP A O 1
ATOM 720 N N . PHE A 1 89 ? -2.601 5.053 -7.127 1.00 88.75 89 PHE A N 1
ATOM 721 C CA . PHE A 1 89 ? -1.917 3.783 -7.333 1.00 88.75 89 PHE A CA 1
ATOM 722 C C . PHE A 1 89 ? -2.841 2.621 -7.726 1.00 88.75 89 PHE A C 1
ATOM 724 O O . PHE A 1 89 ? -2.353 1.623 -8.254 1.00 88.75 89 PHE A O 1
ATOM 731 N N . CYS A 1 90 ? -4.140 2.722 -7.447 1.00 92.75 90 CYS A N 1
ATOM 732 C CA . CYS A 1 90 ? -5.087 1.618 -7.527 1.00 92.75 90 CYS A CA 1
ATOM 733 C C . CYS A 1 90 ? -5.800 1.635 -8.885 1.00 92.75 90 CYS A C 1
ATOM 735 O O . CYS A 1 90 ? -6.860 2.231 -9.038 1.00 92.75 90 CYS A O 1
ATOM 737 N N . ASN A 1 91 ? -5.167 1.03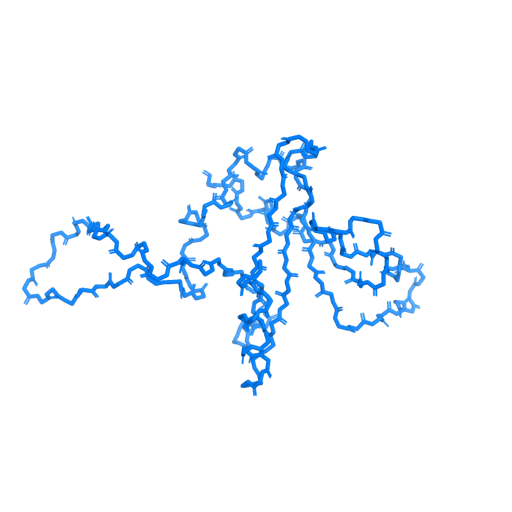6 -9.894 1.00 93.12 91 ASN A N 1
ATOM 738 C CA . ASN A 1 91 ? -5.725 0.876 -11.239 1.00 93.12 91 ASN A CA 1
ATOM 739 C C . ASN A 1 91 ? -5.165 -0.372 -11.932 1.00 93.12 91 ASN A C 1
ATOM 741 O O . ASN A 1 91 ? -4.043 -0.798 -11.638 1.00 93.12 91 ASN A O 1
ATOM 745 N N . SER A 1 92 ? -5.909 -0.907 -12.897 1.00 94.56 92 SER A N 1
ATOM 746 C CA . SER A 1 92 ? -5.579 -2.106 -13.679 1.00 94.56 92 SER A CA 1
ATOM 747 C C . SER A 1 92 ? -4.250 -2.029 -14.410 1.00 94.56 92 SER A C 1
ATOM 749 O O . SER A 1 92 ? -3.538 -3.028 -14.474 1.00 94.56 92 SER A O 1
ATOM 751 N N . ASN A 1 93 ? -3.852 -0.853 -14.903 1.00 93.88 93 ASN A N 1
ATOM 752 C CA . ASN A 1 93 ? -2.557 -0.700 -15.576 1.00 93.88 93 ASN A CA 1
ATOM 753 C C . ASN A 1 93 ? -1.374 -0.940 -14.624 1.00 93.88 93 ASN A C 1
ATOM 755 O O . ASN A 1 93 ? -0.281 -1.295 -15.064 1.00 93.88 93 ASN A O 1
ATOM 759 N N . ARG A 1 94 ? -1.578 -0.737 -13.318 1.00 93.25 94 ARG A N 1
ATOM 760 C CA . ARG A 1 94 ? -0.563 -0.955 -12.283 1.00 93.25 94 ARG A CA 1
ATOM 761 C C . ARG A 1 94 ? -0.754 -2.234 -11.508 1.00 93.25 94 ARG A C 1
ATOM 763 O O . ARG A 1 94 ? 0.229 -2.742 -10.998 1.00 93.25 94 ARG A O 1
ATOM 770 N N . MET A 1 95 ? -1.967 -2.744 -11.390 1.00 94.81 95 MET A N 1
ATOM 771 C CA . MET A 1 95 ? -2.275 -3.954 -10.631 1.00 94.81 95 MET A CA 1
ATOM 772 C C . MET A 1 95 ? -2.687 -5.068 -11.598 1.00 94.81 95 MET A C 1
ATOM 774 O O . MET A 1 95 ? -3.753 -5.658 -11.486 1.00 94.81 95 MET A O 1
ATOM 778 N N . ASP A 1 96 ? -1.805 -5.344 -12.561 1.00 88.69 96 ASP A N 1
ATOM 779 C CA . ASP A 1 96 ? -1.973 -6.290 -13.674 1.00 88.69 96 ASP A CA 1
ATOM 780 C C . ASP A 1 96 ? -1.642 -7.753 -13.308 1.00 88.69 96 ASP A C 1
ATOM 782 O O . ASP A 1 96 ? -1.452 -8.598 -14.184 1.00 88.69 96 ASP A O 1
ATOM 786 N N . GLY A 1 97 ? -1.494 -8.044 -12.013 1.00 89.94 97 GLY A N 1
ATOM 787 C CA . GLY A 1 97 ? -1.025 -9.329 -11.491 1.00 89.94 97 GLY A CA 1
ATOM 788 C C . GLY A 1 97 ? 0.497 -9.525 -11.525 1.00 89.94 97 GLY A C 1
ATOM 789 O O . GLY A 1 97 ? 0.983 -10.526 -11.003 1.00 89.94 97 GLY A O 1
ATOM 790 N N . LYS A 1 98 ? 1.273 -8.592 -12.097 1.00 95.06 98 LYS A N 1
ATOM 791 C CA . LYS A 1 98 ? 2.750 -8.632 -12.073 1.00 95.06 98 LYS A CA 1
ATOM 792 C C . LYS A 1 98 ? 3.343 -7.727 -11.002 1.00 95.06 98 LYS A C 1
ATOM 794 O O . LYS A 1 98 ? 4.424 -8.012 -10.488 1.00 95.06 98 LYS A O 1
ATOM 799 N N . THR A 1 99 ? 2.662 -6.635 -10.661 1.00 95.75 99 THR A N 1
ATOM 800 C CA . THR A 1 99 ? 3.070 -5.776 -9.543 1.00 95.75 99 THR A CA 1
ATOM 801 C C . THR A 1 99 ? 2.991 -6.536 -8.234 1.00 95.75 99 THR A C 1
ATOM 803 O O . THR A 1 99 ? 1.922 -6.979 -7.827 1.00 95.75 99 THR A O 1
ATOM 806 N N . ARG A 1 100 ? 4.126 -6.628 -7.544 1.00 95.00 100 ARG A N 1
ATOM 807 C CA . ARG A 1 100 ? 4.193 -7.181 -6.193 1.00 95.00 100 ARG A CA 1
ATOM 808 C C . ARG A 1 100 ? 3.957 -6.070 -5.180 1.00 95.00 100 ARG A C 1
ATOM 810 O O . ARG A 1 100 ? 4.522 -4.986 -5.319 1.00 95.00 100 ARG A O 1
ATOM 817 N N . VAL A 1 101 ? 3.152 -6.343 -4.161 1.00 94.69 101 VAL A N 1
ATOM 818 C CA . VAL A 1 101 ? 2.900 -5.403 -3.066 1.00 94.69 101 VAL A CA 1
ATOM 819 C C . VAL A 1 101 ? 3.264 -6.058 -1.751 1.00 94.69 101 VAL A C 1
ATOM 821 O O . VAL A 1 101 ? 2.854 -7.181 -1.479 1.00 94.69 101 VAL A O 1
ATOM 824 N N . TYR A 1 102 ? 3.992 -5.327 -0.918 1.00 94.38 102 TYR A N 1
ATOM 825 C CA . TYR A 1 102 ? 4.410 -5.779 0.399 1.00 94.38 102 TYR A CA 1
ATOM 826 C C . TYR A 1 102 ? 3.932 -4.803 1.468 1.00 94.38 102 TYR A C 1
ATOM 828 O O . TYR A 1 102 ? 3.771 -3.614 1.193 1.00 94.38 102 TYR A O 1
ATOM 836 N N . ALA A 1 103 ? 3.751 -5.282 2.695 1.00 94.19 103 ALA A N 1
ATOM 837 C CA . ALA A 1 103 ? 3.543 -4.446 3.873 1.00 94.19 103 ALA A CA 1
ATOM 838 C C . ALA A 1 103 ? 4.561 -4.779 4.966 1.00 94.19 103 ALA A C 1
ATOM 840 O O . ALA A 1 103 ? 4.907 -5.937 5.172 1.00 94.19 103 ALA A O 1
ATOM 841 N N . ALA A 1 104 ? 5.059 -3.765 5.671 1.00 92.50 104 ALA A N 1
ATOM 842 C CA . ALA A 1 104 ? 5.993 -3.955 6.772 1.00 92.50 104 ALA A CA 1
ATOM 843 C C . ALA A 1 104 ? 5.273 -4.541 7.994 1.00 92.50 104 ALA A C 1
ATOM 845 O O . ALA A 1 104 ? 4.282 -3.976 8.462 1.00 92.50 104 ALA A O 1
ATOM 846 N N . ARG A 1 105 ? 5.796 -5.625 8.569 1.00 86.56 105 ARG A N 1
ATOM 847 C CA . ARG A 1 105 ? 5.230 -6.246 9.775 1.00 86.56 105 ARG A CA 1
ATOM 848 C C . ARG A 1 105 ? 6.052 -5.936 11.023 1.00 86.56 105 ARG A C 1
ATOM 850 O O . ARG A 1 105 ? 7.266 -5.751 10.959 1.00 86.56 105 ARG A O 1
ATOM 857 N N . PHE A 1 106 ? 5.368 -5.860 12.163 1.00 74.00 106 PHE A N 1
ATOM 858 C CA . PHE A 1 106 ? 6.009 -5.659 13.465 1.00 74.00 106 PHE A CA 1
ATOM 859 C C . PHE A 1 106 ? 6.471 -6.986 14.081 1.00 74.00 106 PHE A C 1
ATOM 861 O O . PHE A 1 106 ? 7.536 -7.052 14.689 1.00 74.00 106 PHE A O 1
ATOM 868 N N . GLU A 1 107 ? 5.686 -8.048 13.901 1.00 69.19 107 GLU A N 1
ATOM 869 C CA . GLU A 1 107 ? 5.973 -9.362 14.466 1.00 69.19 107 GLU A CA 1
ATOM 870 C C . GLU A 1 107 ? 6.951 -10.143 13.576 1.00 69.19 107 GLU A C 1
ATOM 872 O O . GLU A 1 107 ? 6.782 -10.237 12.358 1.00 69.19 107 GLU A O 1
ATOM 877 N N . ARG A 1 108 ? 7.985 -10.735 14.182 1.00 58.62 108 ARG A N 1
ATOM 878 C CA . ARG A 1 108 ? 8.696 -11.870 13.580 1.00 58.62 108 ARG A CA 1
ATOM 879 C C . ARG A 1 108 ? 7.914 -13.126 13.946 1.00 58.62 108 ARG A C 1
ATOM 881 O O . ARG A 1 108 ? 8.224 -13.741 14.963 1.00 58.62 108 ARG A O 1
ATOM 888 N N . GLN A 1 109 ? 6.892 -13.489 13.176 1.00 53.59 109 GLN A N 1
ATOM 889 C CA . GLN A 1 109 ? 6.296 -14.811 13.353 1.00 53.59 109 GLN A CA 1
ATOM 890 C C . GLN A 1 109 ? 7.201 -15.857 12.705 1.00 53.59 109 GLN A C 1
ATOM 892 O O . GLN A 1 109 ? 7.401 -15.866 11.494 1.00 53.59 109 GLN A O 1
ATOM 897 N N . HIS A 1 110 ? 7.747 -16.744 13.535 1.00 48.38 110 HIS A N 1
ATOM 898 C CA . HIS A 1 110 ? 8.027 -18.102 13.098 1.00 48.38 110 HIS A CA 1
ATOM 899 C C . HIS A 1 110 ? 6.679 -18.820 13.069 1.00 48.38 110 HIS A C 1
ATOM 901 O O . HIS A 1 110 ? 6.129 -19.130 14.128 1.00 48.38 110 HIS A O 1
ATOM 907 N N . HIS A 1 111 ? 6.118 -19.050 11.884 1.00 49.72 111 HIS A N 1
ATOM 908 C CA . HIS A 1 111 ? 4.975 -19.945 11.782 1.00 49.72 111 HIS A CA 1
ATOM 909 C C . HIS A 1 111 ? 5.436 -21.349 12.207 1.00 49.72 111 HIS A C 1
ATOM 911 O O . HIS A 1 111 ? 6.320 -21.954 11.601 1.00 49.72 111 HIS A O 1
ATOM 917 N N . GLY A 1 112 ? 4.870 -21.860 13.304 1.00 46.06 112 GLY A N 1
ATOM 918 C CA . GLY A 1 112 ? 5.171 -23.190 13.854 1.00 46.06 112 GLY A CA 1
ATOM 919 C C . GLY A 1 112 ? 4.681 -24.360 12.989 1.00 46.06 112 GLY A C 1
ATOM 920 O O . GLY A 1 112 ? 4.704 -25.498 13.447 1.00 46.06 112 GLY A O 1
ATOM 921 N N . ASP A 1 113 ? 4.224 -24.086 11.765 1.00 54.34 113 ASP A N 1
ATOM 922 C CA . ASP A 1 113 ? 3.771 -25.049 10.758 1.00 54.34 113 ASP A CA 1
ATOM 923 C C . ASP A 1 113 ? 4.850 -25.371 9.700 1.00 54.34 113 ASP A C 1
ATOM 925 O O . ASP A 1 113 ? 4.601 -26.142 8.775 1.00 54.34 113 ASP A O 1
ATOM 929 N N . GLY A 1 114 ? 6.061 -24.819 9.848 1.00 48.59 114 GLY A N 1
ATOM 930 C CA . GLY A 1 114 ? 7.177 -25.044 8.928 1.00 48.59 114 GLY A CA 1
ATOM 931 C C . GLY A 1 114 ? 7.126 -24.199 7.652 1.00 48.59 114 GLY A C 1
ATOM 932 O O . GLY A 1 114 ? 8.022 -24.329 6.818 1.00 48.59 114 GLY A O 1
ATOM 933 N N . ASN A 1 115 ? 6.134 -23.314 7.504 1.00 49.06 115 ASN A N 1
ATOM 934 C CA . ASN A 1 115 ? 6.057 -22.348 6.413 1.00 49.06 115 ASN A CA 1
ATOM 935 C C . ASN A 1 115 ? 6.710 -21.033 6.863 1.00 49.06 115 ASN A C 1
ATOM 937 O O . ASN A 1 115 ? 6.070 -20.102 7.348 1.00 49.06 115 ASN A O 1
ATOM 941 N N . ASP A 1 116 ? 8.038 -21.000 6.786 1.00 51.69 116 ASP A N 1
ATOM 942 C CA . ASP A 1 116 ? 8.870 -19.938 7.349 1.00 51.69 116 ASP A CA 1
ATOM 943 C C . ASP A 1 116 ? 8.785 -18.628 6.539 1.00 51.69 116 ASP A C 1
ATOM 945 O O . ASP A 1 116 ? 9.700 -18.245 5.806 1.00 51.69 116 ASP A O 1
ATOM 949 N N . ASP A 1 117 ? 7.695 -17.881 6.726 1.00 56.22 117 ASP A N 1
ATOM 950 C CA . ASP A 1 117 ? 7.566 -16.494 6.260 1.00 56.22 117 ASP A CA 1
ATOM 951 C C . ASP A 1 117 ? 8.510 -15.539 7.033 1.00 56.22 117 ASP A C 1
ATOM 953 O O . ASP A 1 117 ? 8.433 -14.321 6.897 1.00 56.22 117 ASP A O 1
ATOM 957 N N . SER A 1 118 ? 9.439 -16.048 7.861 1.00 60.44 118 SER A N 1
ATOM 958 C CA . SER A 1 118 ? 10.521 -15.262 8.489 1.00 60.44 118 SER A CA 1
ATOM 959 C C . SER A 1 118 ? 11.559 -14.736 7.488 1.00 60.44 118 SER A C 1
ATOM 961 O O . SER A 1 118 ? 12.340 -13.829 7.803 1.00 60.44 118 SER A O 1
ATOM 963 N N . THR A 1 119 ? 11.555 -15.279 6.268 1.00 72.19 119 THR A N 1
ATOM 964 C CA . THR A 1 119 ? 12.480 -14.897 5.196 1.00 72.19 119 THR A CA 1
ATOM 965 C C . THR A 1 119 ? 11.966 -13.750 4.328 1.00 72.19 119 THR A C 1
ATOM 967 O O . THR A 1 119 ? 12.772 -13.100 3.649 1.00 72.19 119 THR A O 1
ATOM 970 N N . LEU A 1 120 ? 10.660 -13.455 4.365 1.00 85.75 120 LEU A N 1
ATOM 971 C CA . LEU A 1 120 ? 10.091 -12.348 3.611 1.00 85.75 120 LEU A CA 1
ATOM 972 C C . LEU A 1 120 ? 10.405 -11.014 4.294 1.00 85.75 120 LEU A C 1
ATOM 974 O O . LEU A 1 120 ? 10.099 -10.770 5.463 1.00 85.75 120 LEU A O 1
ATOM 978 N N . TYR A 1 121 ? 11.015 -10.116 3.531 1.00 88.19 121 TYR A N 1
ATOM 979 C CA . TYR A 1 121 ? 11.353 -8.770 3.969 1.00 88.19 121 TYR A CA 1
ATOM 980 C C . TYR A 1 121 ? 10.600 -7.744 3.129 1.00 88.19 121 TYR A C 1
ATOM 982 O O . TYR A 1 121 ? 10.287 -7.978 1.963 1.00 88.19 121 TYR A O 1
ATOM 990 N N . TYR A 1 122 ? 10.312 -6.597 3.732 1.00 90.88 122 TYR A N 1
ATOM 991 C CA . TYR A 1 122 ? 9.721 -5.460 3.049 1.00 90.88 122 TYR A CA 1
ATOM 992 C C . TYR A 1 122 ? 10.794 -4.780 2.184 1.00 90.88 122 TYR A C 1
ATOM 994 O O . TYR A 1 122 ? 11.750 -4.227 2.741 1.00 90.88 122 TYR A O 1
ATOM 1002 N N . PRO A 1 123 ? 10.671 -4.789 0.844 1.00 89.38 123 PRO A N 1
ATOM 1003 C CA . PRO A 1 123 ? 11.657 -4.172 -0.028 1.00 89.38 123 PRO A CA 1
ATOM 1004 C C . PRO A 1 123 ? 11.471 -2.654 -0.001 1.00 89.38 123 PRO A C 1
ATOM 1006 O O . PRO A 1 123 ? 10.659 -2.079 -0.726 1.00 89.38 123 PRO A O 1
ATOM 1009 N N . MET A 1 124 ? 12.227 -1.991 0.871 1.00 83.50 124 MET A N 1
ATOM 1010 C CA . MET A 1 124 ? 12.173 -0.542 1.011 1.00 83.50 124 MET A CA 1
ATOM 1011 C C . MET A 1 124 ? 12.590 0.133 -0.295 1.00 83.50 124 MET A C 1
ATOM 1013 O O . MET A 1 124 ? 13.698 -0.069 -0.785 1.00 83.50 124 MET A O 1
ATOM 1017 N N . ALA A 1 125 ? 11.725 1.002 -0.816 1.00 75.25 125 ALA A N 1
ATOM 1018 C CA . ALA A 1 125 ? 11.947 1.753 -2.053 1.00 75.25 125 ALA A CA 1
ATOM 1019 C C . ALA A 1 125 ? 13.285 2.525 -2.115 1.00 75.25 125 ALA A C 1
ATOM 1021 O O . ALA A 1 125 ? 13.782 2.808 -3.202 1.00 75.25 125 ALA A O 1
ATOM 1022 N N . TRP A 1 126 ? 13.851 2.889 -0.960 1.00 76.94 126 TRP A N 1
ATOM 1023 C CA . TRP A 1 126 ? 15.106 3.639 -0.822 1.00 76.94 126 TRP A CA 1
ATOM 1024 C C . TRP A 1 126 ? 16.303 2.777 -0.386 1.00 76.94 126 TRP A C 1
ATOM 1026 O O . TRP A 1 126 ? 17.411 3.297 -0.296 1.00 76.94 126 TRP A O 1
ATOM 1036 N N . ASP A 1 127 ? 16.092 1.495 -0.077 1.00 84.69 127 ASP A N 1
ATOM 1037 C CA . ASP A 1 127 ? 17.122 0.573 0.419 1.00 84.69 127 ASP A CA 1
ATOM 1038 C C . ASP A 1 127 ? 16.678 -0.884 0.188 1.00 84.69 127 ASP A C 1
ATOM 1040 O O . ASP A 1 127 ? 16.350 -1.632 1.111 1.00 84.69 127 ASP A O 1
ATOM 1044 N N . ILE A 1 128 ? 16.618 -1.280 -1.087 1.00 81.38 128 ILE A N 1
ATOM 1045 C CA . ILE A 1 128 ? 16.085 -2.586 -1.517 1.00 81.38 128 ILE A CA 1
ATOM 1046 C C . ILE A 1 128 ? 16.917 -3.778 -1.015 1.00 81.38 128 ILE A C 1
ATOM 1048 O O . ILE A 1 128 ? 16.439 -4.911 -0.967 1.00 81.38 128 ILE A O 1
ATOM 1052 N N . THR A 1 129 ? 18.175 -3.534 -0.642 1.00 86.25 129 THR A N 1
ATOM 1053 C CA . THR A 1 129 ? 19.098 -4.556 -0.137 1.00 86.25 129 THR A CA 1
ATOM 1054 C C . THR A 1 129 ? 18.895 -4.879 1.338 1.00 86.25 129 THR A C 1
ATOM 1056 O O . THR A 1 129 ? 19.423 -5.880 1.825 1.00 86.25 129 THR A O 1
ATOM 1059 N N . ASN A 1 130 ? 18.142 -4.054 2.059 1.00 85.44 130 ASN A N 1
ATOM 1060 C CA . ASN A 1 130 ? 17.951 -4.205 3.487 1.00 85.44 130 ASN A CA 1
ATOM 1061 C C . ASN A 1 130 ? 16.876 -5.240 3.809 1.00 85.44 130 ASN A C 1
ATOM 1063 O O . ASN A 1 130 ? 15.715 -5.120 3.429 1.00 85.44 130 ASN A O 1
ATOM 1067 N N . ARG A 1 131 ? 17.296 -6.260 4.557 1.00 86.75 131 ARG A N 1
ATOM 1068 C CA . ARG A 1 131 ? 16.478 -7.418 4.936 1.00 86.75 131 ARG A CA 1
ATOM 1069 C C . ARG A 1 131 ? 16.048 -7.388 6.403 1.00 86.75 131 ARG A C 1
ATOM 1071 O O . ARG A 1 131 ? 15.517 -8.367 6.916 1.00 86.75 131 ARG A O 1
ATOM 1078 N N . ASN A 1 132 ? 16.298 -6.279 7.101 1.00 86.31 132 ASN A N 1
ATOM 1079 C CA . ASN A 1 132 ? 16.008 -6.161 8.530 1.00 86.31 132 ASN A CA 1
ATOM 1080 C C . ASN A 1 132 ? 14.537 -5.831 8.806 1.00 86.31 132 ASN A C 1
ATOM 1082 O O . ASN A 1 132 ? 14.059 -6.073 9.914 1.00 86.31 132 ASN A O 1
ATOM 1086 N N . VAL A 1 133 ? 13.824 -5.286 7.816 1.00 87.12 133 VAL A N 1
ATOM 1087 C CA . VAL A 1 133 ? 12.392 -4.999 7.918 1.00 87.12 133 VAL A CA 1
ATOM 1088 C C . VAL A 1 133 ? 11.627 -6.184 7.367 1.00 87.12 133 VAL A C 1
ATOM 1090 O O . VAL A 1 133 ? 11.705 -6.488 6.184 1.00 87.12 133 VAL A O 1
ATOM 1093 N N . GLN A 1 134 ? 10.886 -6.855 8.231 1.00 89.12 134 GLN A N 1
ATOM 1094 C CA . GLN A 1 134 ? 10.094 -8.011 7.847 1.00 89.12 134 GLN A CA 1
ATOM 1095 C C . GLN A 1 134 ? 8.872 -7.572 7.033 1.00 89.12 134 GLN A C 1
ATOM 1097 O O . GLN A 1 134 ? 8.304 -6.503 7.285 1.00 89.12 134 GLN A O 1
ATOM 1102 N N . GLY A 1 135 ? 8.492 -8.386 6.053 1.00 90.19 135 GLY A N 1
ATOM 1103 C CA . GLY A 1 135 ? 7.407 -8.098 5.121 1.00 90.19 135 GLY A CA 1
ATOM 1104 C C . GLY A 1 135 ? 6.262 -9.101 5.220 1.00 90.19 135 GLY A C 1
ATOM 1105 O O . GLY A 1 135 ? 6.434 -10.200 5.729 1.00 90.19 135 GLY A O 1
ATOM 1106 N N . GLU A 1 136 ? 5.107 -8.699 4.708 1.00 91.19 136 GLU A N 1
ATOM 1107 C CA . GLU A 1 136 ? 3.958 -9.541 4.370 1.00 91.19 136 GLU A CA 1
ATOM 1108 C C . GLU A 1 136 ? 3.649 -9.315 2.884 1.00 91.19 136 GLU A C 1
ATOM 1110 O O . GLU A 1 136 ? 3.632 -8.162 2.439 1.00 91.19 136 GLU A O 1
ATOM 1115 N N . ASP A 1 137 ? 3.424 -10.382 2.114 1.00 92.50 137 ASP A N 1
ATOM 1116 C CA . ASP A 1 137 ? 2.995 -10.278 0.715 1.00 92.50 137 ASP A CA 1
ATOM 1117 C C . ASP A 1 137 ? 1.498 -9.939 0.672 1.00 92.50 137 ASP A C 1
ATOM 1119 O O . ASP A 1 137 ? 0.648 -10.686 1.150 1.00 92.50 137 ASP A O 1
ATOM 1123 N N . ARG A 1 138 ? 1.175 -8.775 0.111 1.00 94.62 138 ARG A N 1
ATOM 1124 C CA . ARG A 1 138 ? -0.190 -8.255 -0.032 1.00 94.62 138 ARG A CA 1
ATOM 1125 C C . ARG A 1 138 ? -0.657 -8.281 -1.487 1.00 94.62 138 ARG A C 1
ATOM 1127 O O . ARG A 1 138 ? -1.722 -7.743 -1.786 1.00 94.62 138 ARG A O 1
ATOM 1134 N N . THR A 1 139 ? 0.125 -8.864 -2.397 1.00 94.88 139 THR A N 1
ATOM 1135 C CA . THR A 1 139 ? -0.089 -8.789 -3.851 1.00 94.88 139 THR A CA 1
ATOM 1136 C C . THR A 1 139 ? -1.507 -9.187 -4.250 1.00 94.88 139 THR A C 1
ATOM 1138 O O . THR A 1 139 ? -2.162 -8.440 -4.978 1.00 94.88 139 THR A O 1
ATOM 1141 N N . ASP A 1 140 ? -2.012 -10.306 -3.731 1.00 95.25 140 ASP A N 1
ATOM 1142 C CA . ASP A 1 140 ? -3.340 -10.820 -4.086 1.00 95.25 140 ASP A CA 1
ATOM 1143 C C . ASP A 1 140 ? -4.455 -9.871 -3.648 1.00 95.25 140 ASP A C 1
ATOM 1145 O O . ASP A 1 140 ? -5.380 -9.595 -4.411 1.00 95.25 140 ASP A O 1
ATOM 1149 N N . TYR A 1 141 ? -4.335 -9.299 -2.448 1.00 94.31 141 TYR A N 1
ATOM 1150 C CA . TYR A 1 141 ? -5.303 -8.339 -1.929 1.00 94.31 141 TYR A CA 1
ATOM 1151 C C . TYR A 1 141 ? -5.383 -7.091 -2.821 1.00 94.31 141 TYR A C 1
ATOM 1153 O O . TYR A 1 141 ? -6.470 -6.743 -3.284 1.00 94.31 141 TYR A O 1
ATOM 1161 N N . TYR A 1 142 ? -4.247 -6.460 -3.140 1.00 95.38 142 TYR A N 1
ATOM 1162 C CA . TYR A 1 142 ? -4.248 -5.274 -4.006 1.00 95.38 142 TYR A CA 1
ATOM 1163 C C . TYR A 1 142 ? -4.680 -5.602 -5.431 1.00 95.38 142 TYR A C 1
ATOM 1165 O O . TYR A 1 142 ? -5.445 -4.841 -6.014 1.00 95.38 142 TYR A O 1
ATOM 1173 N N . THR A 1 143 ? -4.252 -6.740 -5.978 1.00 95.62 143 THR A N 1
ATOM 1174 C CA . THR A 1 143 ? -4.669 -7.171 -7.317 1.00 95.62 143 THR A CA 1
ATOM 1175 C C . THR A 1 143 ? -6.180 -7.388 -7.364 1.00 95.62 143 THR A C 1
ATOM 1177 O O . THR A 1 143 ? -6.830 -6.893 -8.279 1.00 95.62 143 THR A O 1
ATOM 1180 N N . SER A 1 144 ? -6.772 -8.038 -6.357 1.00 94.94 144 SER A N 1
ATOM 1181 C CA . SER A 1 144 ? -8.215 -8.325 -6.327 1.00 94.94 144 SER A CA 1
ATOM 1182 C C . SER A 1 144 ? -9.099 -7.075 -6.306 1.00 94.94 144 SER A C 1
ATOM 1184 O O . SER A 1 144 ? -10.202 -7.101 -6.841 1.00 94.94 144 SER A O 1
ATOM 1186 N N . ILE A 1 145 ? -8.610 -5.980 -5.717 1.00 93.44 145 ILE A N 1
ATOM 1187 C CA . ILE A 1 145 ? -9.363 -4.729 -5.578 1.00 93.44 145 ILE A CA 1
ATOM 1188 C C . ILE A 1 145 ? -9.047 -3.782 -6.736 1.00 93.44 145 ILE A C 1
ATOM 1190 O O . ILE A 1 145 ? -9.944 -3.280 -7.404 1.00 93.44 145 ILE A O 1
ATOM 1194 N N . CYS A 1 146 ? -7.764 -3.535 -6.985 1.00 94.88 146 CYS A N 1
ATOM 1195 C CA . CYS A 1 146 ? -7.315 -2.465 -7.868 1.00 94.88 146 CYS A CA 1
ATOM 1196 C C . CYS A 1 146 ? -7.254 -2.851 -9.345 1.00 94.88 146 CYS A C 1
ATOM 1198 O O . CYS A 1 146 ? -7.140 -1.958 -10.177 1.00 94.88 146 CYS A O 1
ATOM 1200 N N . SER A 1 147 ? -7.313 -4.143 -9.690 1.00 94.62 147 SER A N 1
ATOM 1201 C CA . SER A 1 147 ? -7.416 -4.571 -11.097 1.00 94.62 147 SER A CA 1
ATOM 1202 C C . SER A 1 147 ? -8.805 -4.341 -11.701 1.0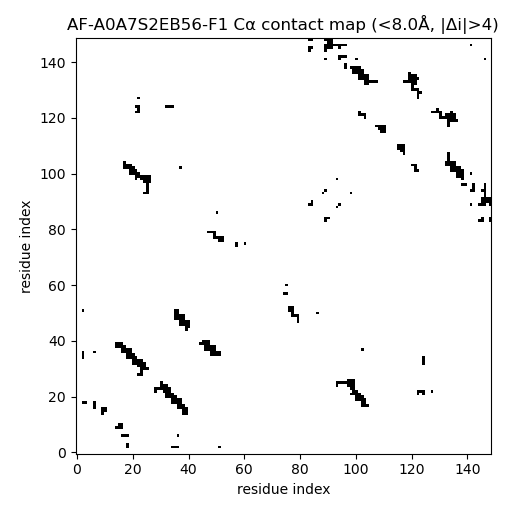0 94.62 147 SER A C 1
ATOM 1204 O O . SER A 1 147 ? -8.966 -4.430 -12.915 1.00 94.62 147 SER A O 1
ATOM 1206 N N . LEU A 1 148 ? -9.802 -4.063 -10.853 1.00 93.12 148 LEU A N 1
ATOM 1207 C CA . LEU A 1 148 ? -11.179 -3.747 -11.247 1.00 93.12 148 LEU A CA 1
ATOM 1208 C C . LEU A 1 148 ? -11.384 -2.249 -11.523 1.00 93.12 148 LEU A C 1
ATOM 1210 O O . LEU A 1 148 ? -12.423 -1.857 -12.054 1.00 93.12 148 LEU A O 1
ATOM 1214 N N . CYS A 1 149 ? -10.390 -1.447 -11.146 1.00 90.81 149 CYS A N 1
ATOM 1215 C CA . CYS A 1 149 ? -10.212 -0.055 -11.519 1.00 90.81 149 CYS A CA 1
ATOM 1216 C C . CYS A 1 149 ? -9.398 0.007 -12.833 1.00 90.81 149 CYS A C 1
ATOM 1218 O O . CYS A 1 149 ? -9.424 1.038 -13.521 1.00 90.81 149 CYS A O 1
#

InterPro domains:
  IPR002931 Transglutaminase-like [PF01841] (6-52)
  IPR038765 Papain-like cysteine peptidase superfamily [SSF54001] (5-84)